Protein AF-A0A485CRD8-F1 (afdb_monomer_lite)

Radius of gyration: 20.44 Å; chains: 1; bounding box: 49×30×76 Å

Sequence (170 aa):
MKTIIKKKKKIPTYYKLINENTNEVLRTLTGFQPDDEDHSKFYSVANKLIKSYGNGDLDSTFSSPDIKLDDYTINGLKQVIETAYLNLKVPPLILESNPTTGYIQQNKVFEFLTSEIDLNDWSLPYPWSDEFYDRILKIAFKLIELGVFIPSGNYTADYICYIAKKMGSK

Secondary structure (DSSP, 8-state):
------------HHHHHHHH-HHHHHHHHTTPPPSSTTTHHHHHHHHHHHHHHHTT-HHHHHTSTT----HHHHHHHHHHHHHHHHT--S-HHHHHH-TTS-HHHHHHHHHHHHSS--GGGGSPPPTTSTTHHHHHHHHHHHHHHTTS----TT--HHHHHHHHHHHH--

pLDDT: mean 82.7, std 15.91, range [32.03, 97.06]

Organism: Raoultella planticola (NCBI:txid575)

Structure (mmCIF, N/CA/C/O backbone):
data_AF-A0A485CRD8-F1
#
_entry.id   AF-A0A485CRD8-F1
#
loop_
_atom_site.group_PDB
_atom_site.id
_atom_site.type_symbol
_atom_site.label_atom_id
_atom_site.label_alt_id
_atom_site.label_comp_id
_atom_site.label_asym_id
_atom_site.label_entity_id
_atom_site.label_seq_id
_atom_site.pdbx_PDB_ins_code
_atom_site.Cartn_x
_atom_site.Cartn_y
_atom_site.Cartn_z
_atom_site.occupancy
_atom_site.B_iso_or_equiv
_atom_site.auth_seq_id
_atom_site.auth_comp_id
_atom_site.auth_asym_id
_atom_site.auth_atom_id
_atom_site.pdbx_PDB_model_num
ATOM 1 N N . MET A 1 1 ? 13.796 2.959 50.911 1.00 36.62 1 MET A N 1
ATOM 2 C CA . MET A 1 1 ? 12.821 3.393 49.885 1.00 36.62 1 MET A CA 1
ATOM 3 C C . MET A 1 1 ? 13.408 3.119 48.507 1.00 36.62 1 MET A C 1
ATOM 5 O O . MET A 1 1 ? 14.409 3.731 48.168 1.00 36.62 1 MET A O 1
ATOM 9 N N . LYS A 1 2 ? 12.866 2.158 47.745 1.00 33.88 2 LYS A N 1
ATOM 10 C CA . LYS A 1 2 ? 13.274 1.928 46.348 1.00 33.88 2 LYS A CA 1
ATOM 11 C C . LYS A 1 2 ? 12.420 2.815 45.446 1.00 33.88 2 LYS A C 1
ATOM 13 O O . LYS A 1 2 ? 11.211 2.621 45.359 1.00 33.88 2 LYS A O 1
ATOM 18 N N . THR A 1 3 ? 13.049 3.788 44.802 1.00 35.78 3 THR A N 1
ATOM 19 C CA . THR A 1 3 ? 12.422 4.659 43.808 1.00 35.78 3 THR A CA 1
ATOM 20 C C . THR A 1 3 ? 12.032 3.819 42.592 1.00 35.78 3 THR A C 1
ATOM 22 O O . THR A 1 3 ? 12.894 3.313 41.873 1.00 35.78 3 THR A O 1
ATOM 25 N N . ILE A 1 4 ? 10.730 3.630 42.369 1.00 37.38 4 ILE A N 1
ATOM 26 C CA . ILE A 1 4 ? 10.213 2.991 41.157 1.00 37.38 4 ILE A CA 1
ATOM 27 C C . ILE A 1 4 ? 10.366 4.003 40.021 1.00 37.38 4 ILE A C 1
ATOM 29 O O . ILE A 1 4 ? 9.557 4.918 39.867 1.00 37.38 4 ILE A O 1
ATOM 33 N N . ILE A 1 5 ? 11.414 3.843 39.215 1.00 36.72 5 ILE A N 1
ATOM 34 C CA . ILE A 1 5 ? 11.525 4.512 37.919 1.00 36.72 5 ILE A CA 1
ATOM 35 C C . ILE A 1 5 ? 10.403 3.932 37.049 1.00 36.72 5 ILE A C 1
ATOM 37 O O . ILE A 1 5 ? 10.513 2.812 36.546 1.00 36.72 5 ILE A O 1
ATOM 41 N N . LYS A 1 6 ? 9.289 4.666 36.902 1.00 33.38 6 LYS A N 1
ATOM 42 C CA . LYS A 1 6 ? 8.242 4.356 35.919 1.00 33.38 6 LYS A CA 1
ATOM 43 C C . LYS A 1 6 ? 8.896 4.353 34.534 1.00 33.38 6 LYS A C 1
ATOM 45 O O . LYS A 1 6 ? 9.085 5.408 33.934 1.00 33.38 6 LYS A O 1
ATOM 50 N N . LYS A 1 7 ? 9.256 3.169 34.024 1.00 32.03 7 LYS A N 1
ATOM 51 C CA . LYS A 1 7 ? 9.614 2.979 32.615 1.00 32.03 7 LYS A CA 1
ATOM 52 C C . LYS A 1 7 ? 8.432 3.495 31.794 1.00 32.03 7 LYS A C 1
ATOM 54 O O . LYS A 1 7 ? 7.374 2.869 31.804 1.00 32.03 7 LYS A O 1
ATOM 59 N N . LYS A 1 8 ? 8.586 4.639 31.117 1.00 32.25 8 LYS A N 1
ATOM 60 C CA . LYS A 1 8 ? 7.663 5.057 30.054 1.00 32.25 8 LYS A CA 1
ATOM 61 C C . LYS A 1 8 ? 7.588 3.878 29.081 1.00 32.25 8 LYS A C 1
ATOM 63 O O . LYS A 1 8 ? 8.575 3.594 28.406 1.00 32.25 8 LYS A O 1
ATOM 68 N N . LYS A 1 9 ? 6.473 3.138 29.078 1.00 38.34 9 LYS A N 1
ATOM 69 C CA . LYS A 1 9 ? 6.226 2.087 28.086 1.00 38.34 9 LYS A CA 1
ATOM 70 C C . LYS A 1 9 ? 6.343 2.762 26.720 1.00 38.34 9 LYS A C 1
ATOM 72 O O . LYS A 1 9 ? 5.597 3.694 26.429 1.00 38.34 9 LYS A O 1
ATOM 77 N N . LYS A 1 10 ? 7.358 2.377 25.945 1.00 43.31 10 LYS A N 1
ATOM 78 C CA . LYS A 1 10 ? 7.581 2.877 24.589 1.00 43.31 10 LYS A CA 1
ATOM 79 C C . LYS A 1 10 ? 6.390 2.394 23.766 1.00 43.31 10 LYS A C 1
ATOM 81 O O . LYS A 1 10 ? 6.307 1.203 23.490 1.00 43.31 10 LYS A O 1
ATOM 86 N N . ILE A 1 11 ? 5.452 3.291 23.467 1.00 45.12 11 ILE A N 1
ATOM 87 C CA . ILE A 1 11 ? 4.305 2.981 22.609 1.00 45.12 11 ILE A CA 1
ATOM 88 C C . ILE A 1 11 ? 4.881 2.450 21.286 1.00 45.12 11 ILE A C 1
ATOM 90 O O . ILE A 1 11 ? 5.754 3.119 20.716 1.00 45.12 11 ILE A O 1
ATOM 94 N N . PRO A 1 12 ? 4.474 1.258 20.814 1.00 60.31 12 PRO A N 1
ATOM 95 C CA . PRO A 1 12 ? 4.881 0.766 19.505 1.00 60.31 12 PRO A CA 1
ATOM 96 C C . PRO A 1 12 ? 4.574 1.816 18.434 1.00 60.31 12 PRO A C 1
ATOM 98 O O . PRO A 1 12 ? 3.491 2.401 18.441 1.00 60.31 12 PRO A O 1
ATOM 101 N N . THR A 1 13 ? 5.503 2.046 17.500 1.00 82.06 13 THR A N 1
ATOM 102 C CA . THR A 1 13 ? 5.380 3.072 16.445 1.00 82.06 13 THR A CA 1
ATOM 103 C C . THR A 1 13 ? 4.031 3.007 15.717 1.00 82.06 13 THR A C 1
ATOM 105 O O . THR A 1 13 ? 3.457 4.038 15.398 1.00 82.06 13 THR A O 1
ATOM 108 N N . TYR A 1 14 ? 3.477 1.804 15.556 1.00 88.56 14 TYR A N 1
ATOM 109 C CA . TYR A 1 14 ? 2.149 1.552 14.997 1.00 88.56 14 TYR A CA 1
ATOM 110 C C . TYR A 1 14 ? 1.002 2.249 15.755 1.00 88.56 14 TYR A C 1
ATOM 112 O O . TYR A 1 14 ? 0.291 3.062 15.172 1.00 88.56 14 TYR A O 1
ATOM 120 N N . TYR A 1 15 ? 0.839 1.991 17.059 1.00 91.69 15 TYR A N 1
ATOM 121 C CA . TYR A 1 15 ? -0.220 2.628 17.857 1.00 91.69 15 TYR A CA 1
ATOM 122 C C . TYR A 1 15 ? 0.018 4.125 18.024 1.00 91.69 15 TYR A C 1
ATOM 124 O O . TYR A 1 15 ? -0.931 4.903 18.063 1.00 91.69 15 TYR A O 1
ATOM 132 N N . LYS A 1 16 ? 1.289 4.544 18.074 1.00 91.69 16 LYS A N 1
ATOM 133 C CA . LYS A 1 16 ? 1.638 5.964 18.084 1.00 91.69 16 LYS A CA 1
ATOM 134 C C . LYS A 1 16 ? 1.097 6.670 16.834 1.00 91.69 16 LYS A C 1
ATOM 136 O O . LYS A 1 16 ? 0.412 7.673 16.982 1.00 91.69 16 LYS A O 1
ATOM 141 N N . LEU A 1 17 ? 1.343 6.121 15.642 1.00 91.25 17 LEU A N 1
ATOM 142 C CA . LEU A 1 17 ? 0.859 6.691 14.378 1.00 91.25 17 LEU A CA 1
ATOM 143 C C . LEU A 1 17 ? -0.674 6.694 14.287 1.00 91.25 17 LEU A C 1
ATOM 145 O O . LEU A 1 17 ? -1.245 7.686 13.850 1.00 91.25 17 LEU A O 1
ATOM 149 N N . ILE A 1 18 ? -1.349 5.634 14.747 1.00 94.06 18 ILE A N 1
ATOM 150 C CA . ILE A 1 18 ? -2.823 5.597 14.778 1.00 94.06 18 ILE A CA 1
ATOM 151 C C . ILE A 1 18 ? -3.387 6.707 15.671 1.00 94.06 18 ILE A C 1
ATOM 153 O O . ILE A 1 18 ? -4.355 7.354 15.286 1.00 94.06 18 ILE A O 1
ATOM 157 N N . ASN A 1 19 ? -2.781 6.942 16.838 1.00 93.75 19 ASN A N 1
ATOM 158 C CA . ASN A 1 19 ? -3.258 7.938 17.798 1.00 93.75 19 ASN A CA 1
ATOM 159 C C . ASN A 1 19 ? -2.909 9.383 17.410 1.00 93.75 19 ASN A C 1
ATOM 161 O O . ASN A 1 19 ? -3.730 10.275 17.576 1.00 93.75 19 ASN A O 1
ATOM 165 N N . GLU A 1 20 ? -1.672 9.636 16.975 1.00 92.12 20 GLU A N 1
ATOM 166 C CA . GLU A 1 20 ? -1.152 10.995 16.748 1.00 92.12 20 GLU A CA 1
ATOM 167 C C . GLU A 1 20 ? -1.393 11.489 15.313 1.00 92.12 20 GLU A C 1
ATOM 169 O O . GLU A 1 20 ? -1.403 12.693 15.070 1.00 92.12 20 GLU A O 1
ATOM 174 N N . ASN A 1 21 ? -1.604 10.576 14.360 1.00 92.31 21 ASN A N 1
ATOM 175 C CA . ASN A 1 21 ? -1.728 10.882 12.935 1.00 92.31 21 ASN A CA 1
ATOM 176 C C . ASN A 1 21 ? -2.950 10.201 12.299 1.00 92.31 21 ASN A C 1
ATOM 178 O O . ASN A 1 21 ? -2.909 9.797 11.137 1.00 92.31 21 ASN A O 1
ATOM 182 N N . THR A 1 22 ? -4.054 10.082 13.041 1.00 92.94 22 THR A N 1
ATOM 183 C CA . THR A 1 22 ? -5.273 9.390 12.590 1.00 92.94 22 THR A CA 1
ATOM 184 C C . THR A 1 22 ? -5.783 9.889 11.240 1.00 92.94 22 THR A C 1
ATOM 186 O O . THR A 1 22 ? -6.138 9.085 10.383 1.00 92.94 22 THR A O 1
ATOM 189 N N . ASN A 1 23 ? -5.765 11.206 11.019 1.00 90.75 23 ASN A N 1
ATOM 190 C CA . ASN A 1 23 ? -6.209 11.805 9.759 1.00 90.75 23 ASN A CA 1
ATOM 191 C C . ASN A 1 23 ? -5.346 11.370 8.570 1.00 90.75 23 ASN A C 1
ATOM 193 O O . ASN A 1 23 ? -5.884 11.093 7.505 1.00 90.75 23 ASN A O 1
ATOM 197 N N . GLU A 1 24 ? -4.029 11.251 8.745 1.00 90.94 24 GLU A N 1
ATOM 198 C CA . GLU A 1 24 ? -3.135 10.789 7.677 1.00 90.94 24 GLU A CA 1
ATOM 199 C C . GLU A 1 24 ? -3.327 9.296 7.390 1.00 90.94 24 GLU A C 1
ATOM 201 O O . GLU A 1 24 ? -3.320 8.877 6.232 1.00 90.94 24 GLU A O 1
ATOM 206 N N . VAL A 1 25 ? -3.598 8.492 8.424 1.00 92.31 25 VAL A N 1
ATOM 207 C CA . VAL A 1 25 ? -3.980 7.080 8.255 1.00 92.31 25 VAL A CA 1
ATOM 208 C C . VAL A 1 25 ? -5.299 6.962 7.482 1.00 92.31 25 VAL A C 1
ATOM 210 O O . VAL A 1 25 ? -5.377 6.181 6.535 1.00 92.31 25 VAL A O 1
ATOM 213 N N . LEU A 1 26 ? -6.312 7.766 7.827 1.00 92.50 26 LEU A N 1
ATOM 214 C CA . LEU A 1 26 ? -7.594 7.819 7.113 1.00 92.50 26 LEU A CA 1
ATOM 215 C C . LEU A 1 26 ? -7.413 8.236 5.651 1.00 92.50 26 LEU A C 1
ATOM 217 O O . LEU A 1 26 ? -7.873 7.530 4.755 1.00 92.50 26 LEU A O 1
ATOM 221 N N . ARG A 1 27 ? -6.690 9.335 5.401 1.00 90.75 27 ARG A N 1
ATOM 222 C CA . ARG A 1 27 ? -6.356 9.808 4.048 1.00 90.75 27 ARG A CA 1
ATOM 223 C C . ARG A 1 27 ? -5.711 8.692 3.230 1.00 90.75 27 ARG A C 1
ATOM 225 O O . ARG A 1 27 ? -6.194 8.381 2.141 1.00 90.75 27 ARG A O 1
ATOM 232 N N . THR A 1 28 ? -4.723 8.015 3.807 1.00 90.75 28 THR A N 1
ATOM 233 C CA . THR A 1 28 ? -4.020 6.897 3.168 1.00 90.75 28 THR A CA 1
ATOM 234 C C . THR A 1 28 ? -4.961 5.741 2.811 1.00 90.75 28 THR A C 1
ATOM 236 O O . THR A 1 28 ? -4.923 5.243 1.686 1.00 90.75 28 THR A O 1
ATOM 239 N N . LEU A 1 29 ? -5.847 5.332 3.727 1.00 92.62 29 LEU A N 1
ATOM 240 C CA . LEU A 1 29 ? -6.836 4.272 3.478 1.00 92.62 29 LEU A CA 1
ATOM 241 C C . LEU A 1 29 ? -7.838 4.635 2.365 1.00 92.62 29 LEU A C 1
ATOM 243 O O . LEU A 1 29 ? -8.346 3.754 1.671 1.00 92.62 29 LEU A O 1
ATOM 247 N N . THR A 1 30 ? -8.099 5.927 2.166 1.00 90.06 30 THR A N 1
ATOM 248 C CA . THR A 1 30 ? -8.966 6.436 1.088 1.00 90.06 30 THR A CA 1
ATOM 249 C C . THR A 1 30 ? -8.230 6.734 -0.223 1.00 90.06 30 THR A C 1
ATOM 251 O O . THR A 1 30 ? -8.857 7.154 -1.191 1.00 90.06 30 THR A O 1
ATOM 254 N N . GLY A 1 31 ? -6.913 6.511 -0.287 1.00 80.81 31 GLY A N 1
ATOM 255 C CA . GLY A 1 31 ? -6.118 6.717 -1.503 1.00 80.81 31 GLY A CA 1
ATOM 256 C C . GLY A 1 31 ? -5.522 8.096 -1.679 1.00 80.81 31 GLY A C 1
ATOM 257 O O . GLY A 1 31 ? -4.875 8.341 -2.697 1.00 80.81 31 GLY A O 1
ATOM 258 N N . PHE A 1 32 ? -5.686 8.977 -0.696 1.00 79.69 32 PHE A N 1
ATOM 259 C CA . PHE A 1 32 ? -4.909 10.201 -0.657 1.00 79.69 32 PHE A CA 1
ATOM 260 C C . PHE A 1 32 ? -3.481 9.867 -0.260 1.00 79.69 32 PHE A C 1
ATOM 262 O O . PHE A 1 32 ? -3.215 9.331 0.816 1.00 79.69 32 PHE A O 1
ATOM 269 N N . GLN A 1 33 ? -2.569 10.204 -1.156 1.00 69.12 33 GLN A N 1
ATOM 270 C CA . GLN A 1 33 ? -1.147 10.131 -0.908 1.00 69.12 33 GLN A CA 1
ATOM 271 C C . GLN A 1 33 ? -0.773 11.234 0.095 1.00 69.12 33 GLN A C 1
ATOM 273 O O . GLN A 1 33 ? -1.120 12.391 -0.148 1.00 69.12 33 GLN A O 1
ATOM 278 N N . PRO A 1 34 ? -0.132 10.904 1.232 1.00 64.19 34 PRO A N 1
ATOM 279 C CA . PRO A 1 34 ? 0.356 11.915 2.167 1.00 64.19 34 PRO A CA 1
ATOM 280 C C . PRO A 1 34 ? 1.331 12.866 1.461 1.00 64.19 34 PRO A C 1
ATOM 282 O O . PRO A 1 34 ? 2.012 12.439 0.536 1.00 64.19 34 PRO A O 1
ATOM 285 N N . ASP A 1 35 ? 1.455 14.113 1.907 1.00 59.62 35 ASP A N 1
ATOM 286 C CA . ASP A 1 35 ? 2.403 15.087 1.327 1.00 59.62 35 ASP A CA 1
ATOM 287 C C . ASP A 1 35 ? 3.811 15.017 1.974 1.00 59.62 35 ASP A C 1
ATOM 289 O O . ASP A 1 35 ? 4.737 15.702 1.550 1.00 59.62 35 ASP A O 1
ATOM 293 N N . ASP A 1 36 ? 3.973 14.199 3.020 1.00 61.22 36 ASP A N 1
ATOM 294 C CA . ASP A 1 36 ? 5.185 14.065 3.851 1.00 61.22 36 ASP A CA 1
ATOM 295 C C . ASP A 1 36 ? 6.176 13.057 3.255 1.00 61.22 36 ASP A C 1
ATOM 297 O O . ASP A 1 36 ? 5.783 11.913 3.079 1.00 61.22 36 ASP A O 1
ATOM 301 N N . GLU A 1 37 ? 7.451 13.428 3.054 1.00 59.62 37 GLU A N 1
ATOM 302 C CA . GLU A 1 37 ? 8.538 12.580 2.508 1.00 59.62 37 GLU A CA 1
ATOM 303 C C . GLU A 1 37 ? 8.580 11.141 3.065 1.00 59.62 37 GLU A C 1
ATOM 305 O O . GLU A 1 37 ? 9.049 10.223 2.391 1.00 59.62 37 GLU A O 1
ATOM 310 N N . ASP A 1 38 ? 8.061 10.914 4.275 1.00 68.31 38 ASP A N 1
ATOM 311 C CA . ASP A 1 38 ? 7.937 9.593 4.888 1.00 68.31 38 ASP A CA 1
ATOM 312 C C . ASP A 1 38 ? 6.509 9.001 4.814 1.00 68.31 38 ASP A C 1
ATOM 314 O O . ASP A 1 38 ? 5.965 8.484 5.795 1.00 68.31 38 ASP A O 1
ATOM 318 N N . HIS A 1 39 ? 5.883 9.044 3.632 1.00 75.75 39 HIS A N 1
ATOM 319 C CA . HIS A 1 39 ? 4.571 8.434 3.334 1.00 75.75 39 HIS A CA 1
ATOM 320 C C . HIS A 1 39 ? 4.527 6.925 3.651 1.00 75.75 39 HIS A C 1
ATOM 322 O O . HIS A 1 39 ? 3.476 6.355 3.963 1.00 75.75 39 HIS A O 1
ATOM 328 N N . SER A 1 40 ? 5.691 6.271 3.576 1.00 82.06 40 SER A N 1
ATOM 329 C CA . SER A 1 40 ? 5.862 4.822 3.701 1.00 82.06 40 SER A CA 1
ATOM 330 C C . SER A 1 40 ? 5.330 4.266 5.028 1.00 82.06 40 SER A C 1
ATOM 332 O O . SER A 1 40 ? 4.738 3.180 5.067 1.00 82.06 40 SER A O 1
ATOM 334 N N . LYS A 1 41 ? 5.461 5.046 6.111 1.00 88.12 41 LYS A N 1
ATOM 335 C CA . LYS A 1 41 ? 4.973 4.681 7.446 1.00 88.12 41 LYS A CA 1
ATOM 336 C C . LYS A 1 41 ? 3.448 4.604 7.495 1.00 88.12 41 LYS A C 1
ATOM 338 O O . LYS A 1 41 ? 2.904 3.719 8.155 1.00 88.12 41 LYS A O 1
ATOM 343 N N . PHE A 1 42 ? 2.753 5.489 6.777 1.00 89.69 42 PHE A N 1
ATOM 344 C CA . PHE A 1 42 ? 1.292 5.515 6.745 1.00 89.69 42 PHE A CA 1
ATOM 345 C C . PHE A 1 42 ? 0.737 4.386 5.884 1.00 89.69 42 PHE A C 1
ATOM 347 O O . PHE A 1 42 ? -0.214 3.731 6.310 1.00 89.69 42 PHE A O 1
ATOM 354 N N . TYR A 1 43 ? 1.386 4.068 4.758 1.00 90.50 43 TYR A N 1
ATOM 355 C CA . TYR A 1 43 ? 1.063 2.862 3.990 1.00 90.50 43 TYR A CA 1
ATOM 356 C C . TYR A 1 43 ? 1.223 1.597 4.830 1.00 90.50 43 TYR A C 1
ATOM 358 O O . TYR A 1 43 ? 0.320 0.765 4.858 1.00 90.50 43 TYR A O 1
ATOM 366 N N . SER A 1 44 ? 2.304 1.499 5.607 1.00 90.50 44 SER A N 1
ATOM 367 C CA . SER A 1 44 ? 2.537 0.346 6.483 1.00 90.50 44 SER A CA 1
ATOM 368 C C . SER A 1 44 ? 1.431 0.183 7.533 1.00 90.50 44 SER A C 1
ATOM 370 O O . SER A 1 44 ? 0.972 -0.931 7.788 1.00 90.50 44 SER A O 1
ATOM 372 N N . VAL A 1 45 ? 0.977 1.288 8.140 1.00 93.06 45 VAL A N 1
ATOM 373 C CA . VAL A 1 45 ? -0.131 1.277 9.111 1.00 93.06 45 VAL A CA 1
ATOM 374 C C . VAL A 1 45 ? -1.449 0.895 8.434 1.00 93.06 45 VAL A C 1
ATOM 376 O O . VAL A 1 45 ? -2.138 0.005 8.929 1.00 93.06 45 VAL A O 1
ATOM 379 N N . ALA A 1 46 ? -1.781 1.520 7.302 1.00 93.38 46 ALA A N 1
ATOM 380 C CA . ALA A 1 46 ? -3.008 1.259 6.553 1.00 93.38 46 ALA A CA 1
ATOM 381 C C . ALA A 1 46 ? -3.094 -0.204 6.090 1.00 93.38 46 ALA A C 1
ATOM 383 O O . ALA A 1 46 ? -4.078 -0.885 6.370 1.00 93.38 46 ALA A O 1
ATOM 384 N N . ASN A 1 47 ? -2.028 -0.720 5.475 1.00 93.62 47 ASN A N 1
ATOM 385 C CA . ASN A 1 47 ? -1.931 -2.109 5.030 1.00 93.62 47 ASN A CA 1
ATOM 386 C C . ASN A 1 47 ? -2.128 -3.089 6.193 1.00 93.62 47 ASN A C 1
ATOM 388 O O . ASN A 1 47 ? -2.860 -4.072 6.069 1.00 93.62 47 ASN A O 1
ATOM 392 N N . LYS A 1 48 ? -1.519 -2.802 7.349 1.00 93.69 48 LYS A N 1
ATOM 393 C CA . LYS A 1 48 ? -1.674 -3.629 8.547 1.00 93.69 48 LYS A CA 1
ATOM 394 C C . LYS A 1 48 ? -3.103 -3.602 9.092 1.00 93.69 48 LYS A C 1
ATOM 396 O O . LYS A 1 48 ? -3.607 -4.654 9.465 1.00 93.69 48 LYS A O 1
ATOM 401 N N . LEU A 1 49 ? -3.762 -2.443 9.107 1.00 95.19 49 LEU A N 1
ATOM 402 C CA . LEU A 1 49 ? -5.161 -2.315 9.530 1.00 95.19 49 LEU A CA 1
ATOM 403 C C . LEU A 1 49 ? -6.108 -3.108 8.619 1.00 95.19 49 LEU A C 1
ATOM 405 O O . LEU A 1 49 ? -6.944 -3.861 9.115 1.00 95.19 49 LEU A O 1
ATOM 409 N N . ILE A 1 50 ? -5.930 -2.995 7.300 1.00 95.31 50 ILE A N 1
ATOM 410 C CA . ILE A 1 50 ? -6.698 -3.755 6.302 1.00 95.31 50 ILE A CA 1
ATOM 411 C C . ILE A 1 50 ? -6.502 -5.261 6.504 1.00 95.31 50 ILE A C 1
ATOM 413 O O . ILE A 1 50 ? -7.468 -6.024 6.511 1.00 95.31 50 ILE A O 1
ATOM 417 N N . LYS A 1 51 ? -5.260 -5.701 6.734 1.00 92.88 51 LYS A N 1
ATOM 418 C CA . LYS A 1 51 ? -4.974 -7.105 7.038 1.00 92.88 51 LYS A CA 1
ATOM 419 C C . LYS A 1 51 ? -5.649 -7.554 8.338 1.00 92.88 51 LYS A C 1
ATOM 421 O O . LYS A 1 51 ? -6.282 -8.605 8.355 1.00 92.88 51 LYS A O 1
ATOM 426 N N . SER A 1 52 ? -5.531 -6.772 9.413 1.00 93.12 52 SER A N 1
ATOM 427 C CA . SER A 1 52 ? -6.170 -7.080 10.698 1.00 93.12 52 SER A CA 1
ATOM 428 C C . SER A 1 52 ? -7.684 -7.238 10.558 1.00 93.12 52 SER A C 1
ATOM 430 O O . SER A 1 52 ? -8.251 -8.107 11.211 1.00 93.12 52 SER A O 1
ATOM 432 N N . TYR A 1 53 ? -8.335 -6.453 9.691 1.00 95.00 53 TYR A N 1
ATOM 433 C CA . TYR A 1 53 ? -9.750 -6.648 9.361 1.00 95.00 53 TYR A CA 1
ATOM 434 C C . TYR A 1 53 ? -9.994 -8.006 8.700 1.00 95.00 53 TYR A C 1
ATOM 436 O O . TYR A 1 53 ? -10.796 -8.788 9.202 1.00 95.00 53 TYR A O 1
ATOM 444 N N . GLY A 1 54 ? -9.247 -8.331 7.639 1.00 91.38 54 GLY A N 1
ATOM 445 C CA . GLY A 1 54 ? -9.382 -9.611 6.935 1.00 91.38 54 GLY A CA 1
ATOM 446 C C . GLY A 1 54 ? -9.122 -10.847 7.801 1.00 91.38 54 GLY A C 1
ATOM 447 O O . GLY A 1 54 ? -9.660 -11.914 7.526 1.00 91.38 54 GLY A O 1
ATOM 448 N N . ASN A 1 55 ? -8.323 -10.697 8.857 1.00 91.81 55 ASN A N 1
ATOM 449 C CA . ASN A 1 55 ? -8.034 -11.756 9.821 1.00 91.81 55 ASN A CA 1
ATOM 450 C C . ASN A 1 55 ? -9.048 -11.844 10.978 1.00 91.81 55 ASN A C 1
ATOM 452 O O . ASN A 1 55 ? -8.980 -12.789 11.758 1.00 91.81 55 ASN A O 1
ATOM 456 N N . GLY A 1 56 ? -9.958 -10.875 11.123 1.00 92.50 56 GLY A N 1
ATOM 457 C CA . GLY A 1 56 ? -10.868 -10.787 12.272 1.00 92.50 56 GLY A CA 1
ATOM 458 C C . GLY A 1 56 ? -10.230 -10.229 13.555 1.00 92.50 56 GLY A C 1
ATOM 459 O O . GLY A 1 56 ? -10.848 -10.265 14.615 1.00 92.50 56 GLY A O 1
ATOM 460 N N . ASP A 1 57 ? -9.022 -9.664 13.474 1.00 93.31 57 ASP A N 1
ATOM 461 C CA . ASP A 1 57 ? -8.249 -9.162 14.621 1.00 93.31 57 ASP A CA 1
ATOM 462 C C . ASP A 1 57 ? -8.409 -7.644 14.849 1.00 93.31 57 ASP A C 1
ATOM 464 O O . ASP A 1 57 ? -7.800 -7.071 15.764 1.00 93.31 57 ASP A O 1
ATOM 468 N N . LEU A 1 58 ? -9.190 -6.947 14.017 1.00 94.12 58 LEU A N 1
ATOM 469 C CA . LEU A 1 58 ? -9.283 -5.484 14.058 1.00 94.12 58 LEU A CA 1
ATOM 470 C C . LEU A 1 58 ? -9.859 -4.958 15.379 1.00 94.12 58 LEU A C 1
ATOM 472 O O . LEU A 1 58 ? -9.339 -3.988 15.932 1.00 94.12 58 LEU A O 1
ATOM 476 N N . ASP A 1 59 ? -10.879 -5.621 15.922 1.00 93.12 59 ASP A N 1
ATOM 477 C CA . ASP A 1 59 ? -11.464 -5.237 17.208 1.00 93.12 59 ASP A CA 1
ATOM 478 C C . ASP A 1 59 ? -10.434 -5.332 18.336 1.00 93.12 59 ASP A C 1
ATOM 480 O O . ASP A 1 59 ? -10.273 -4.386 19.105 1.00 93.12 59 ASP A O 1
ATOM 484 N N . SER A 1 60 ? -9.644 -6.411 18.364 1.00 91.25 60 SER A N 1
ATOM 485 C CA . SER A 1 60 ? -8.564 -6.582 19.343 1.00 91.25 60 SER A CA 1
ATOM 486 C C . SER A 1 60 ? -7.491 -5.491 19.228 1.00 91.25 60 SER A C 1
ATOM 488 O O . SER A 1 60 ? -6.947 -5.036 20.235 1.00 91.25 60 SER A O 1
ATOM 490 N N . THR A 1 61 ? -7.231 -5.019 18.003 1.00 92.56 61 THR A N 1
ATOM 491 C CA . THR A 1 61 ? -6.285 -3.931 17.735 1.00 92.56 61 THR A CA 1
ATOM 492 C C . THR A 1 61 ? -6.774 -2.625 18.359 1.00 92.56 61 THR A C 1
ATOM 494 O O . THR A 1 61 ? -5.989 -1.932 19.009 1.00 92.56 61 THR A O 1
ATOM 497 N N . PHE A 1 62 ? -8.061 -2.298 18.202 1.00 94.50 62 PHE A N 1
ATOM 498 C CA . PHE A 1 62 ? -8.646 -1.073 18.753 1.00 94.50 62 PHE A CA 1
ATOM 499 C C . PHE A 1 62 ? -8.964 -1.153 20.250 1.00 94.50 62 PHE A C 1
ATOM 501 O O . PHE A 1 62 ? -8.940 -0.126 20.918 1.00 94.50 62 PHE A O 1
ATOM 508 N N . SER A 1 63 ? -9.173 -2.349 20.808 1.00 92.75 63 SER A N 1
ATOM 509 C CA . SER A 1 63 ? -9.309 -2.560 22.259 1.00 92.75 63 SER A CA 1
ATOM 510 C C . SER A 1 63 ? -7.976 -2.533 23.022 1.00 92.75 63 SER A C 1
ATOM 512 O O . SER A 1 63 ? -7.960 -2.690 24.244 1.00 92.75 63 SER A O 1
ATOM 514 N N . SER A 1 64 ? -6.843 -2.357 22.334 1.00 93.00 64 SER A N 1
ATOM 515 C CA . SER A 1 64 ? -5.532 -2.241 22.974 1.00 93.00 64 SER A CA 1
ATOM 516 C C . SER A 1 64 ? -5.483 -1.042 23.936 1.00 93.00 64 SER A C 1
ATOM 518 O O . SER A 1 64 ? -5.877 0.057 23.549 1.00 93.00 64 SER A O 1
ATOM 520 N N . PRO A 1 65 ? -4.898 -1.178 25.144 1.00 90.69 65 PRO A N 1
ATOM 521 C CA . PRO A 1 65 ? -4.744 -0.059 26.082 1.00 90.69 65 PRO A CA 1
ATOM 522 C C . PRO A 1 65 ? -3.805 1.047 25.570 1.00 90.69 65 PRO A C 1
ATOM 524 O O . PRO A 1 65 ? -3.715 2.115 26.176 1.00 90.69 65 PRO A O 1
ATOM 527 N N . ASP A 1 66 ? -3.069 0.784 24.487 1.00 91.56 66 ASP A N 1
ATOM 528 C CA . ASP A 1 66 ? -2.218 1.770 23.827 1.00 91.56 66 ASP A CA 1
ATOM 529 C C . ASP A 1 66 ? -2.995 2.648 22.827 1.00 91.56 66 ASP A C 1
ATOM 531 O O . ASP A 1 66 ? -2.461 3.673 22.402 1.00 91.56 66 ASP A O 1
ATOM 535 N N . ILE A 1 67 ? -4.232 2.287 22.458 1.00 93.44 67 ILE A N 1
ATOM 536 C CA . ILE A 1 67 ? -5.137 3.122 21.657 1.00 93.44 67 ILE A CA 1
ATOM 537 C C . ILE A 1 67 ? -5.833 4.129 22.575 1.00 93.44 67 ILE A C 1
ATOM 539 O O . ILE A 1 67 ? -6.329 3.787 23.644 1.00 93.44 67 ILE A O 1
ATOM 543 N N . LYS A 1 68 ? -5.833 5.397 22.160 1.00 94.50 68 LYS A N 1
ATOM 544 C CA . LYS A 1 68 ? -6.374 6.534 22.924 1.00 94.50 68 LYS A CA 1
ATOM 545 C C . LYS A 1 68 ? -7.472 7.288 22.173 1.00 94.50 68 LYS A C 1
ATOM 547 O O . LYS A 1 68 ? -7.831 8.390 22.577 1.00 94.50 68 LYS A O 1
ATOM 552 N N . LEU A 1 69 ? -7.931 6.726 21.060 1.00 94.31 69 LEU A N 1
ATOM 553 C CA . LEU A 1 69 ? -8.985 7.294 20.231 1.00 94.31 69 LEU A CA 1
ATOM 554 C C . LEU A 1 69 ? -10.348 7.071 20.890 1.00 94.31 69 LEU A C 1
ATOM 556 O O . LEU A 1 69 ? -10.544 6.083 21.594 1.00 94.31 69 LEU A O 1
ATOM 560 N N . ASP A 1 70 ? -11.275 7.992 20.657 1.00 94.94 70 ASP A N 1
ATOM 561 C CA . ASP A 1 70 ? -12.668 7.846 21.065 1.00 94.94 70 ASP A CA 1
ATOM 562 C C . ASP A 1 70 ? -13.431 6.875 20.144 1.00 94.94 70 ASP A C 1
ATOM 564 O O . ASP A 1 70 ? -13.019 6.596 19.013 1.00 94.94 70 ASP A O 1
ATOM 568 N N . ASP A 1 71 ? -14.575 6.382 20.622 1.00 95.00 71 ASP A N 1
ATOM 569 C CA . ASP A 1 71 ? -15.384 5.392 19.904 1.00 95.00 71 ASP A CA 1
ATOM 570 C C . ASP A 1 71 ? -15.894 5.898 18.549 1.00 95.00 71 ASP A C 1
ATOM 572 O O . ASP A 1 71 ? -16.014 5.113 17.607 1.00 95.00 71 ASP A O 1
ATOM 576 N N . TYR A 1 72 ? -16.180 7.198 18.414 1.00 95.00 72 TYR A N 1
ATOM 577 C CA . TYR A 1 72 ? -16.626 7.767 17.142 1.00 95.00 72 TYR A CA 1
ATOM 578 C C . TYR A 1 72 ? -15.503 7.689 16.101 1.00 95.00 72 TYR A C 1
ATOM 580 O O . TYR A 1 72 ? -15.717 7.187 14.995 1.00 95.00 72 TYR A O 1
ATOM 588 N N . THR A 1 73 ? -14.286 8.081 16.481 1.00 95.38 73 THR A N 1
ATOM 589 C CA . THR A 1 73 ? -13.098 7.975 15.625 1.00 95.38 73 THR A CA 1
ATOM 590 C C . THR A 1 73 ? -12.770 6.519 15.274 1.00 95.38 73 THR A C 1
ATOM 592 O O . THR A 1 73 ? -12.478 6.209 14.116 1.00 95.38 73 THR A O 1
ATOM 595 N N . ILE A 1 74 ? -12.855 5.600 16.243 1.00 96.19 74 ILE A N 1
ATOM 596 C CA . ILE A 1 74 ? -12.632 4.163 16.013 1.00 96.19 74 ILE A CA 1
ATOM 597 C C . ILE A 1 74 ? -13.652 3.603 15.018 1.00 96.19 74 ILE A C 1
ATOM 599 O O . ILE A 1 74 ? -13.272 2.895 14.086 1.00 96.19 74 ILE A O 1
ATOM 603 N N . ASN A 1 75 ? -14.935 3.929 15.177 1.00 95.56 75 ASN A N 1
ATOM 604 C CA . ASN A 1 75 ? -15.979 3.462 14.266 1.00 95.56 75 ASN A CA 1
ATOM 605 C C . ASN A 1 75 ? -15.780 4.007 12.845 1.00 95.56 7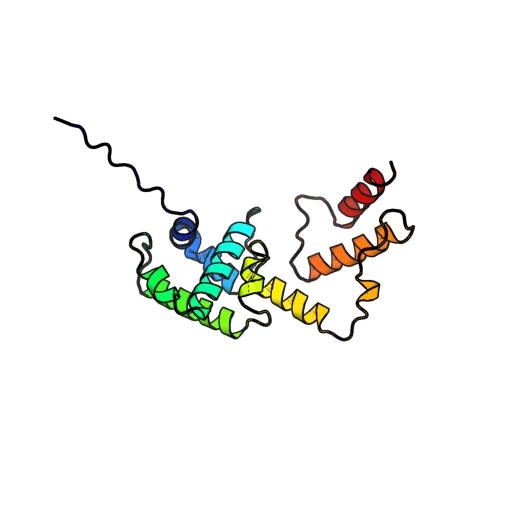5 ASN A C 1
ATOM 607 O O . ASN A 1 75 ? -15.916 3.251 11.883 1.00 95.56 75 ASN A O 1
ATOM 611 N N . GLY A 1 76 ? -15.375 5.275 12.705 1.00 95.25 76 GLY A N 1
ATOM 612 C CA . GLY A 1 76 ? -15.011 5.853 11.409 1.00 95.25 76 GLY A CA 1
ATOM 613 C C . GLY A 1 76 ? -13.837 5.124 10.746 1.00 95.25 76 GLY A C 1
ATOM 614 O O . GLY A 1 76 ? -13.909 4.773 9.570 1.00 95.25 76 GLY A O 1
ATOM 615 N N . LEU A 1 77 ? -12.779 4.814 11.507 1.00 96.31 77 LEU A N 1
ATOM 616 C CA . LEU A 1 77 ? -11.660 4.006 11.011 1.00 96.31 77 LEU A CA 1
ATOM 617 C C . LEU A 1 77 ? -12.123 2.623 10.548 1.00 96.31 77 LEU A C 1
ATOM 619 O O . LEU A 1 77 ? -11.763 2.211 9.450 1.00 96.31 77 LEU A O 1
ATOM 623 N N . LYS A 1 78 ? -12.930 1.915 11.349 1.00 96.88 78 LYS A N 1
ATOM 624 C CA . LYS A 1 78 ? -13.427 0.575 10.997 1.00 96.88 78 LYS A CA 1
ATOM 625 C C . LYS A 1 78 ? -14.171 0.572 9.662 1.00 96.88 78 LYS A C 1
ATOM 627 O O . LYS A 1 78 ? -13.870 -0.273 8.827 1.00 96.88 78 LYS A O 1
ATOM 632 N N . GLN A 1 79 ? -15.061 1.539 9.433 1.00 96.44 79 GLN A N 1
ATOM 633 C CA . GLN A 1 79 ? -15.814 1.657 8.176 1.00 96.44 79 GLN A CA 1
ATOM 634 C C . GLN A 1 79 ? -14.900 1.862 6.961 1.00 96.44 79 GLN A C 1
ATOM 636 O O . GLN A 1 79 ? -15.074 1.231 5.916 1.00 96.44 79 GLN A O 1
ATOM 641 N N . VAL A 1 80 ? -13.898 2.735 7.092 1.00 96.62 80 VAL A N 1
ATOM 642 C CA . VAL A 1 80 ? -12.947 3.005 6.007 1.00 96.62 80 VAL A CA 1
ATOM 643 C C . VAL A 1 80 ? -12.044 1.793 5.752 1.00 96.62 80 VAL A C 1
ATOM 645 O O . VAL A 1 80 ? -11.774 1.463 4.599 1.00 96.62 80 VAL A O 1
ATOM 648 N N . ILE A 1 81 ? -11.608 1.098 6.805 1.00 97.06 81 ILE A N 1
ATOM 649 C CA . ILE A 1 81 ? -10.786 -0.116 6.704 1.00 97.06 81 ILE A CA 1
ATOM 650 C C . ILE A 1 81 ? -11.562 -1.248 6.026 1.00 97.06 81 ILE A C 1
ATOM 652 O O . ILE A 1 81 ? -11.024 -1.900 5.135 1.00 97.06 81 ILE A O 1
ATOM 656 N N . GLU A 1 82 ? -12.816 -1.464 6.419 1.00 96.81 82 GLU A N 1
ATOM 657 C CA . GLU A 1 82 ? -13.717 -2.429 5.786 1.00 96.81 82 GLU A CA 1
ATOM 658 C C . GLU A 1 82 ? -13.878 -2.131 4.294 1.00 96.81 82 GLU A C 1
ATOM 660 O O . GLU A 1 82 ? -13.670 -3.003 3.454 1.00 96.81 82 GLU A O 1
ATOM 665 N N . THR A 1 83 ? -14.157 -0.872 3.952 1.00 96.31 83 THR A N 1
ATOM 666 C CA . THR A 1 83 ? -14.275 -0.435 2.555 1.00 96.31 83 THR A CA 1
ATOM 667 C C . THR A 1 83 ? -12.984 -0.701 1.775 1.00 96.31 83 THR A C 1
ATOM 669 O O . THR A 1 83 ? -13.024 -1.215 0.658 1.00 96.31 83 THR A O 1
ATOM 672 N N . ALA A 1 84 ? -11.825 -0.385 2.359 1.00 95.94 84 ALA A N 1
ATOM 673 C CA . ALA A 1 84 ? -10.528 -0.643 1.743 1.00 95.94 84 ALA A CA 1
ATOM 674 C C . ALA A 1 84 ? -10.277 -2.144 1.530 1.00 95.94 84 ALA A C 1
ATOM 676 O O . ALA A 1 84 ? -9.803 -2.536 0.466 1.00 95.94 84 ALA A O 1
ATOM 677 N N . TYR A 1 85 ? -10.641 -2.983 2.504 1.00 95.81 85 TYR A N 1
ATOM 678 C CA . TYR A 1 85 ? -10.533 -4.437 2.403 1.00 95.81 85 TYR A CA 1
ATOM 679 C C . TYR A 1 85 ? -11.418 -5.006 1.289 1.00 95.81 85 TYR A C 1
ATOM 681 O O . TYR A 1 85 ? -10.939 -5.786 0.471 1.00 95.81 85 TYR A O 1
ATOM 689 N N . LEU A 1 86 ? -12.683 -4.582 1.211 1.00 95.38 86 LEU A N 1
ATOM 690 C CA . LEU A 1 86 ? -13.617 -5.024 0.168 1.00 95.38 86 LEU A CA 1
ATOM 691 C C . LEU A 1 86 ? -13.176 -4.603 -1.241 1.00 95.38 86 LEU A C 1
ATOM 693 O O . LEU A 1 86 ? -13.491 -5.282 -2.215 1.00 95.38 86 LEU A O 1
ATOM 697 N N . ASN A 1 87 ? -12.422 -3.508 -1.349 1.00 95.25 87 ASN A N 1
ATOM 698 C CA . ASN A 1 87 ? -11.862 -3.020 -2.607 1.00 95.25 87 ASN A CA 1
ATOM 699 C C . ASN A 1 87 ? -10.490 -3.627 -2.951 1.00 95.25 87 ASN A C 1
ATOM 701 O O . ASN A 1 87 ? -9.900 -3.251 -3.969 1.00 95.25 87 ASN A O 1
ATOM 705 N N . LEU A 1 88 ? -9.939 -4.531 -2.134 1.00 94.69 88 LEU A N 1
ATOM 706 C CA . LEU A 1 88 ? -8.681 -5.200 -2.459 1.00 94.69 88 LEU A CA 1
ATOM 707 C C . LEU A 1 88 ? -8.823 -6.048 -3.724 1.00 94.69 88 LEU A C 1
ATOM 709 O O . LEU A 1 88 ? -9.701 -6.898 -3.834 1.00 94.69 88 LEU A O 1
ATOM 713 N N . LYS A 1 89 ? -7.890 -5.856 -4.656 1.00 94.75 89 LYS A N 1
ATOM 714 C CA . LYS A 1 89 ? -7.721 -6.711 -5.840 1.00 94.75 89 LYS A CA 1
ATOM 715 C C . LYS A 1 89 ? -6.563 -7.690 -5.679 1.00 94.75 89 LYS A C 1
ATOM 717 O O . LYS A 1 89 ? -6.463 -8.658 -6.424 1.00 94.75 89 LYS A O 1
ATOM 722 N N . VAL A 1 90 ? -5.707 -7.451 -4.686 1.00 91.12 90 VAL A N 1
ATOM 723 C CA . VAL A 1 90 ? -4.594 -8.324 -4.314 1.00 91.12 90 VAL A CA 1
ATOM 724 C C . VAL A 1 90 ? -4.896 -9.076 -3.014 1.00 91.12 90 VAL A C 1
ATOM 726 O O . VAL A 1 90 ? -5.563 -8.533 -2.131 1.00 91.12 90 VAL A O 1
ATOM 729 N N . PRO A 1 91 ? -4.376 -10.304 -2.839 1.00 89.31 91 PRO A N 1
ATOM 730 C CA . PRO A 1 91 ? -4.470 -11.005 -1.564 1.00 89.31 91 PRO A CA 1
ATOM 731 C C . PRO A 1 91 ? -3.840 -10.196 -0.411 1.00 89.31 91 PRO A C 1
ATOM 733 O O . PRO A 1 91 ? -2.773 -9.608 -0.607 1.00 89.31 91 PRO A O 1
ATOM 736 N N . PRO A 1 92 ? -4.394 -10.235 0.819 1.00 86.19 92 PRO A N 1
ATOM 737 C CA . PRO A 1 92 ? -3.851 -9.497 1.968 1.00 86.19 92 PRO A CA 1
ATOM 738 C C . PRO A 1 92 ? -2.371 -9.776 2.288 1.00 86.19 92 PRO A C 1
ATOM 740 O O . PRO A 1 92 ? -1.686 -8.907 2.819 1.00 86.19 92 PRO A O 1
ATOM 743 N N . LEU A 1 93 ? -1.848 -10.956 1.935 1.00 85.06 93 LEU A N 1
ATOM 744 C CA . LEU A 1 93 ? -0.425 -11.301 2.083 1.00 85.06 93 LEU A CA 1
ATOM 745 C C . LEU A 1 93 ? 0.504 -10.398 1.245 1.00 85.06 93 LEU A C 1
ATOM 747 O O . LEU A 1 93 ? 1.635 -10.117 1.646 1.00 85.06 93 LEU A O 1
ATOM 751 N N . ILE A 1 94 ? 0.036 -9.913 0.091 1.00 86.44 94 ILE A N 1
ATOM 752 C CA . ILE A 1 94 ? 0.817 -9.025 -0.783 1.00 86.44 94 ILE A CA 1
ATOM 753 C C . ILE A 1 94 ? 1.035 -7.660 -0.115 1.00 86.44 94 ILE A C 1
ATOM 755 O O . ILE A 1 94 ? 2.114 -7.078 -0.257 1.00 86.44 94 ILE A O 1
ATOM 759 N N . LEU A 1 95 ? 0.078 -7.212 0.709 1.00 85.94 95 LEU A N 1
ATOM 760 C CA . LEU A 1 95 ? 0.199 -5.979 1.491 1.00 85.94 95 LEU A CA 1
ATOM 761 C C . LEU A 1 95 ? 1.373 -6.031 2.479 1.00 85.94 95 LEU A C 1
ATOM 763 O O . LEU A 1 95 ? 2.020 -5.011 2.712 1.00 85.94 95 LEU A O 1
ATOM 767 N N . GLU A 1 96 ? 1.666 -7.209 3.041 1.00 77.50 96 GLU A N 1
ATOM 768 C CA . GLU A 1 96 ? 2.807 -7.408 3.948 1.00 77.50 96 GLU A CA 1
ATOM 769 C C . GLU A 1 96 ? 4.137 -7.457 3.225 1.00 77.50 96 GLU A C 1
ATOM 771 O O . GLU A 1 96 ? 5.149 -7.015 3.762 1.00 77.50 96 GLU A O 1
ATOM 776 N N . SER A 1 97 ? 4.129 -8.014 2.018 1.00 84.19 97 SER A N 1
ATOM 777 C CA . SER A 1 97 ? 5.331 -8.119 1.198 1.00 84.19 97 SER A CA 1
ATOM 778 C C . SER A 1 97 ? 5.768 -6.744 0.681 1.00 84.19 97 SER A C 1
ATOM 780 O O . SER A 1 97 ? 6.952 -6.530 0.440 1.00 84.19 97 SER A O 1
ATOM 782 N N . ASN A 1 98 ? 4.827 -5.795 0.568 1.00 86.00 98 ASN A N 1
ATOM 783 C CA . ASN A 1 98 ? 5.055 -4.445 0.048 1.00 86.00 98 ASN A CA 1
ATOM 784 C C . ASN A 1 98 ? 4.529 -3.358 1.012 1.00 86.00 98 ASN A C 1
ATOM 786 O O . ASN A 1 98 ? 3.653 -2.571 0.645 1.00 86.00 98 ASN A O 1
ATOM 790 N N . PRO A 1 99 ? 5.043 -3.271 2.254 1.00 84.56 99 PRO A N 1
ATOM 791 C CA . PRO A 1 99 ? 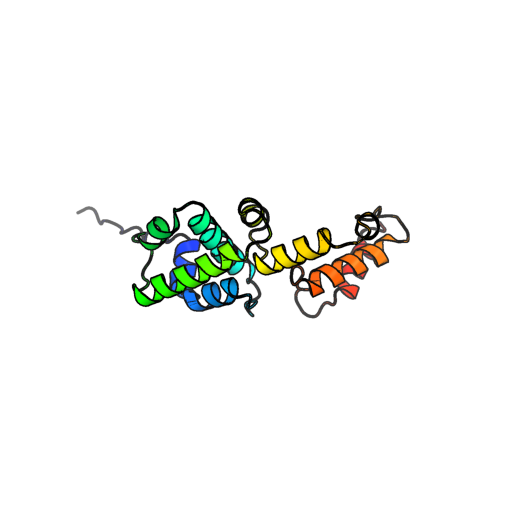4.466 -2.417 3.297 1.00 84.56 99 PRO A CA 1
ATOM 792 C C . PRO A 1 99 ? 4.648 -0.917 3.018 1.00 84.56 99 PRO A C 1
ATOM 794 O O . PRO A 1 99 ? 3.910 -0.088 3.542 1.00 84.56 99 PRO A O 1
ATOM 797 N N . THR A 1 100 ? 5.613 -0.556 2.174 1.00 86.38 100 THR A N 1
ATOM 798 C CA . THR A 1 100 ? 5.906 0.829 1.781 1.00 86.38 100 THR A CA 1
ATOM 799 C C . THR A 1 100 ? 5.041 1.327 0.625 1.00 86.38 100 THR A C 1
ATOM 801 O O . THR A 1 100 ? 5.167 2.484 0.241 1.00 86.38 100 THR A O 1
ATOM 804 N N . THR A 1 101 ? 4.172 0.479 0.067 1.00 88.06 101 THR A N 1
ATOM 805 C CA . THR A 1 101 ? 3.259 0.821 -1.032 1.00 88.06 101 THR A CA 1
ATOM 806 C C . THR A 1 101 ? 1.819 0.637 -0.561 1.00 88.06 101 THR A C 1
ATOM 808 O O . THR A 1 101 ? 1.474 -0.419 -0.031 1.00 88.06 101 THR A O 1
ATOM 811 N N . GLY A 1 102 ? 0.959 1.638 -0.742 1.00 89.56 102 GLY A N 1
ATOM 812 C CA . GLY A 1 102 ? -0.450 1.550 -0.347 1.00 89.56 102 GLY A CA 1
ATOM 813 C C . GLY A 1 102 ? -1.236 0.528 -1.168 1.00 89.56 102 GLY A C 1
ATOM 814 O O . GLY A 1 102 ? -0.926 0.292 -2.336 1.00 89.56 102 GLY A O 1
ATOM 815 N N . TYR A 1 103 ? -2.283 -0.063 -0.582 1.00 92.44 103 TYR A N 1
ATOM 816 C CA . TYR A 1 103 ? -3.103 -1.069 -1.272 1.00 92.44 103 TYR A CA 1
ATOM 817 C C . TYR A 1 103 ? -3.698 -0.574 -2.601 1.00 92.44 103 TYR A C 1
ATOM 819 O O . TYR A 1 103 ? -3.855 -1.361 -3.526 1.00 92.44 103 TYR A O 1
ATOM 827 N N . ILE A 1 104 ? -3.983 0.725 -2.735 1.00 92.25 104 ILE A N 1
ATOM 828 C CA . ILE A 1 104 ? -4.504 1.309 -3.980 1.00 92.25 104 ILE A CA 1
ATOM 829 C C . ILE A 1 104 ? -3.444 1.291 -5.076 1.00 92.25 104 ILE A C 1
ATOM 831 O O . ILE A 1 104 ? -3.735 0.885 -6.197 1.00 92.25 104 ILE 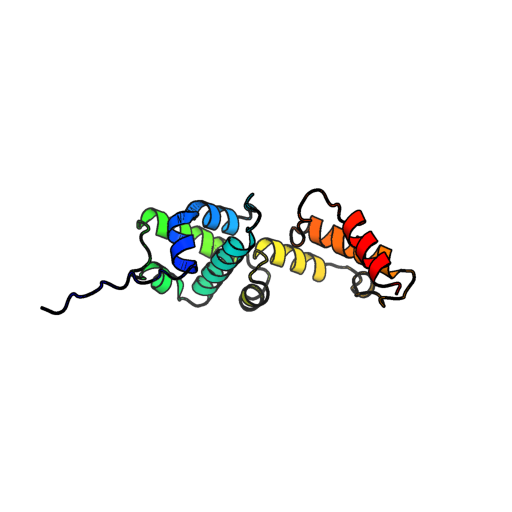A O 1
ATOM 835 N N . GLN A 1 105 ? -2.210 1.685 -4.766 1.00 91.56 105 GLN A N 1
ATOM 836 C CA . GLN A 1 105 ? -1.089 1.579 -5.698 1.00 91.56 105 GLN A CA 1
ATOM 837 C C . GLN A 1 105 ? -0.837 0.110 -6.065 1.00 91.56 105 GLN A C 1
ATOM 839 O O . GLN A 1 105 ? -0.647 -0.204 -7.237 1.00 91.56 105 GLN A O 1
ATOM 844 N N . GLN A 1 106 ? -0.924 -0.807 -5.096 1.00 93.00 106 GLN A N 1
ATOM 845 C CA . GLN A 1 106 ? -0.802 -2.245 -5.360 1.00 93.00 106 GLN A CA 1
ATOM 846 C C . GLN A 1 106 ? -1.932 -2.775 -6.258 1.00 93.00 106 GLN A C 1
ATOM 848 O O . GLN A 1 106 ? -1.661 -3.531 -7.187 1.00 93.00 106 GLN A O 1
ATOM 853 N N . ASN A 1 107 ? -3.178 -2.337 -6.050 1.00 94.94 107 ASN A N 1
ATOM 854 C CA . ASN A 1 107 ? -4.311 -2.659 -6.919 1.00 94.94 107 ASN A CA 1
ATOM 855 C C . ASN A 1 107 ? -4.082 -2.154 -8.349 1.00 94.94 107 ASN A C 1
ATOM 857 O O . ASN A 1 107 ? -4.285 -2.908 -9.294 1.00 94.94 107 ASN A O 1
ATOM 861 N N . LYS A 1 108 ? -3.608 -0.913 -8.518 1.00 93.75 108 LYS A N 1
ATOM 862 C CA . LYS A 1 108 ? -3.284 -0.346 -9.837 1.00 93.75 108 LYS A CA 1
ATOM 863 C C . LYS A 1 108 ? -2.204 -1.155 -10.557 1.00 93.75 108 LYS A C 1
ATOM 865 O O . LYS A 1 108 ? -2.333 -1.423 -11.748 1.00 93.75 108 LYS A O 1
ATOM 870 N N . VAL A 1 109 ? -1.154 -1.569 -9.843 1.00 92.75 109 VAL A N 1
ATOM 871 C CA . VAL A 1 109 ? -0.119 -2.461 -10.393 1.00 92.75 109 VAL A CA 1
ATOM 872 C C . VAL A 1 109 ? -0.721 -3.799 -10.800 1.00 92.75 109 VAL A C 1
ATOM 874 O O . VAL A 1 109 ? -0.444 -4.278 -11.893 1.00 92.75 109 VAL A O 1
ATOM 877 N N . PHE A 1 110 ? -1.560 -4.392 -9.953 1.00 93.69 110 PHE A N 1
ATOM 878 C CA . PHE A 1 110 ? -2.221 -5.656 -10.257 1.00 93.69 110 PHE A CA 1
ATOM 879 C C . PHE A 1 110 ? -3.103 -5.560 -11.506 1.00 93.69 110 PHE A C 1
ATOM 881 O O . PHE A 1 110 ? -2.992 -6.396 -12.397 1.00 93.69 110 PHE A O 1
ATOM 888 N N . GLU A 1 111 ? -3.933 -4.523 -11.610 1.00 94.50 111 GLU A N 1
ATOM 889 C CA . GLU A 1 111 ? -4.761 -4.255 -12.792 1.00 94.50 111 GLU A CA 1
ATOM 890 C C . GLU A 1 111 ? -3.914 -4.086 -14.050 1.00 94.50 111 GLU A C 1
ATOM 892 O O . GLU A 1 111 ? -4.231 -4.644 -15.094 1.00 94.50 111 GLU A O 1
ATOM 897 N N . PHE A 1 112 ? -2.807 -3.354 -13.947 1.00 94.06 112 PHE A N 1
ATOM 898 C CA . PHE A 1 112 ? -1.882 -3.190 -15.055 1.00 94.06 112 PHE A CA 1
ATOM 899 C C . PHE A 1 112 ? -1.264 -4.530 -15.486 1.00 94.06 112 PHE A C 1
ATOM 901 O O . PHE A 1 112 ? -1.303 -4.865 -16.666 1.00 94.06 112 PHE A O 1
ATOM 908 N N . LEU A 1 113 ? -0.761 -5.332 -14.545 1.00 90.50 113 LEU A N 1
ATOM 909 C CA . LEU A 1 113 ? -0.149 -6.636 -14.833 1.00 90.50 113 LEU A CA 1
ATOM 910 C C . LEU A 1 113 ? -1.144 -7.681 -15.355 1.00 90.50 113 LEU A C 1
ATOM 912 O O . LEU A 1 113 ? -0.731 -8.633 -16.009 1.00 90.50 113 LEU A O 1
ATOM 916 N N . THR A 1 114 ? -2.431 -7.524 -15.047 1.00 91.06 114 THR A N 1
ATOM 917 C CA . THR A 1 114 ? -3.508 -8.423 -15.496 1.00 91.06 114 THR A CA 1
ATOM 918 C C . THR A 1 114 ? -4.251 -7.911 -16.729 1.00 91.06 114 THR A C 1
ATOM 920 O O . THR A 1 114 ? -5.140 -8.597 -17.232 1.00 91.06 114 THR A O 1
ATOM 923 N N . SER A 1 115 ? -3.891 -6.729 -17.232 1.00 90.31 115 SER A N 1
ATOM 924 C CA . SER A 1 115 ? -4.390 -6.215 -18.506 1.00 90.31 115 SER A CA 1
ATOM 925 C C . SER A 1 115 ? -3.769 -6.964 -19.694 1.00 90.31 115 SER A C 1
ATOM 927 O O . SER A 1 115 ? -2.807 -7.713 -19.529 1.00 90.31 115 SER A O 1
ATOM 929 N N . GLU A 1 116 ? -4.311 -6.774 -20.900 1.00 85.69 116 GLU A N 1
ATOM 930 C CA . GLU A 1 116 ? -3.825 -7.395 -22.148 1.00 85.69 116 GLU A CA 1
ATOM 931 C C . GLU A 1 116 ? -2.488 -6.785 -22.632 1.00 85.69 116 GLU A C 1
ATOM 933 O O . GLU A 1 116 ? -2.353 -6.342 -23.771 1.00 85.69 116 GLU A O 1
ATOM 938 N N . ILE A 1 117 ? -1.491 -6.719 -21.746 1.00 88.81 117 ILE A N 1
ATOM 939 C CA . ILE A 1 117 ? -0.129 -6.267 -22.041 1.00 88.81 117 ILE A CA 1
ATOM 940 C C . ILE A 1 117 ? 0.789 -7.457 -22.333 1.00 88.81 117 ILE A C 1
ATOM 942 O O . ILE A 1 117 ? 0.649 -8.533 -21.753 1.00 88.81 117 ILE A O 1
ATOM 946 N N . ASP A 1 118 ? 1.791 -7.248 -23.186 1.00 87.38 118 ASP A N 1
ATOM 947 C CA . ASP A 1 118 ? 2.902 -8.191 -23.322 1.00 87.38 118 ASP A CA 1
ATOM 948 C C . ASP A 1 118 ? 3.872 -8.009 -22.147 1.00 87.38 118 ASP A C 1
ATOM 950 O O . ASP A 1 118 ? 4.528 -6.977 -22.031 1.00 87.38 118 ASP A O 1
ATOM 954 N N . LEU A 1 119 ? 3.988 -8.998 -21.259 1.00 85.31 119 LEU A N 1
ATOM 955 C CA . LEU A 1 119 ? 4.892 -8.919 -20.104 1.00 85.31 119 LEU A CA 1
ATOM 956 C C . LEU A 1 119 ? 6.375 -8.888 -20.504 1.00 85.31 119 LEU A C 1
ATOM 958 O O . LEU A 1 119 ? 7.194 -8.383 -19.733 1.00 85.31 119 LEU A O 1
ATOM 962 N N . ASN A 1 120 ? 6.739 -9.371 -21.697 1.00 84.75 120 ASN A N 1
ATOM 963 C CA . ASN A 1 120 ? 8.126 -9.319 -22.166 1.00 84.75 120 ASN A CA 1
ATOM 964 C C . ASN A 1 120 ? 8.604 -7.871 -22.332 1.00 84.75 120 ASN A C 1
ATOM 966 O O . ASN A 1 120 ? 9.744 -7.552 -21.984 1.00 84.75 120 ASN A O 1
ATOM 970 N N . ASP A 1 121 ? 7.705 -6.976 -22.740 1.00 83.81 121 ASP A N 1
ATOM 971 C CA . ASP A 1 121 ? 7.950 -5.541 -22.903 1.00 83.81 121 ASP A CA 1
ATOM 972 C C . ASP A 1 121 ? 8.199 -4.789 -21.585 1.00 83.81 121 ASP A C 1
ATOM 974 O O . ASP A 1 121 ? 8.592 -3.613 -21.603 1.00 83.81 121 ASP A O 1
ATOM 978 N N . TRP A 1 122 ? 7.935 -5.452 -20.459 1.00 87.69 122 TRP A N 1
ATOM 979 C CA . TRP A 1 122 ? 8.087 -4.951 -19.092 1.00 87.69 122 TRP A CA 1
ATOM 980 C C . TRP A 1 122 ? 9.082 -5.777 -18.273 1.00 87.69 122 TRP A C 1
ATOM 982 O O . TRP A 1 122 ? 9.294 -5.503 -17.092 1.00 87.69 122 TRP A O 1
ATOM 992 N N . SER A 1 123 ? 9.716 -6.772 -18.899 1.00 85.75 123 SER A N 1
ATOM 993 C CA . SER A 1 123 ? 10.806 -7.525 -18.292 1.00 85.75 123 SER A CA 1
ATOM 994 C C . SER A 1 123 ? 12.026 -6.628 -18.075 1.00 85.75 123 SER A C 1
ATOM 996 O O . SER A 1 123 ? 12.284 -5.686 -18.832 1.00 85.75 123 SER A O 1
ATOM 998 N N . LEU A 1 124 ? 12.795 -6.909 -17.021 1.00 82.44 124 LEU A N 1
ATOM 999 C CA . LEU A 1 124 ? 14.029 -6.175 -16.776 1.00 82.44 124 LEU A CA 1
ATOM 1000 C C . LEU A 1 124 ? 15.037 -6.488 -17.896 1.00 82.44 124 LEU A C 1
ATOM 1002 O O . LEU A 1 124 ? 15.370 -7.658 -18.100 1.00 82.44 124 LEU A O 1
ATOM 1006 N N . PRO A 1 125 ? 15.529 -5.471 -18.623 1.00 82.75 125 PRO A N 1
ATOM 1007 C CA . PRO A 1 125 ? 16.518 -5.667 -19.678 1.00 82.75 125 PRO A CA 1
ATOM 1008 C C . PRO A 1 125 ? 17.854 -6.155 -19.104 1.00 82.75 125 PRO A C 1
ATOM 1010 O O . PRO A 1 125 ? 18.198 -5.867 -17.955 1.00 82.75 125 PRO A O 1
ATOM 1013 N N . TYR A 1 126 ? 18.657 -6.836 -19.930 1.00 82.44 126 TYR A N 1
ATOM 1014 C CA . TYR A 1 126 ? 20.043 -7.137 -19.570 1.00 82.44 126 TYR A CA 1
ATOM 1015 C C . TYR A 1 126 ? 20.800 -5.818 -19.318 1.00 82.44 126 TYR A C 1
ATOM 1017 O O . TYR A 1 126 ? 20.744 -4.940 -20.185 1.00 82.44 126 TYR A O 1
ATOM 1025 N N . PRO A 1 127 ? 21.511 -5.642 -18.186 1.00 80.25 127 PRO A N 1
ATOM 1026 C CA . PRO A 1 127 ? 22.039 -4.325 -17.817 1.00 80.25 127 PRO A CA 1
ATOM 1027 C C . PRO A 1 127 ? 23.060 -3.692 -18.772 1.00 80.25 127 PRO A C 1
ATOM 1029 O O . PRO A 1 127 ? 23.263 -2.484 -18.725 1.00 80.25 127 PRO A O 1
ATOM 1032 N N . TRP A 1 128 ? 23.646 -4.480 -19.676 1.00 81.62 128 TRP A N 1
ATOM 1033 C CA . TRP A 1 128 ? 24.609 -4.023 -20.684 1.00 81.62 128 TRP A CA 1
ATOM 1034 C C . TRP A 1 128 ? 24.016 -4.010 -22.098 1.00 81.62 128 TRP A C 1
ATOM 1036 O O . TRP A 1 128 ? 24.752 -3.888 -23.071 1.00 81.62 128 TRP A O 1
ATOM 1046 N N . SER A 1 129 ? 22.700 -4.194 -22.229 1.00 85.50 129 SER A N 1
ATOM 1047 C CA . SER A 1 129 ? 22.014 -4.052 -23.514 1.00 85.50 129 SER A CA 1
ATOM 1048 C C . SER A 1 129 ? 21.817 -2.581 -23.871 1.00 85.50 129 SER A C 1
ATOM 1050 O O . SER A 1 129 ? 21.605 -1.742 -22.992 1.00 85.50 129 SER A O 1
ATOM 1052 N N . ASP A 1 130 ? 21.818 -2.276 -25.168 1.00 84.06 130 ASP A N 1
ATOM 1053 C CA . ASP A 1 130 ? 21.568 -0.917 -25.661 1.00 84.06 130 ASP A CA 1
ATOM 1054 C C . ASP A 1 130 ? 20.168 -0.407 -25.267 1.00 84.06 130 ASP A C 1
ATOM 1056 O O . ASP A 1 130 ? 19.984 0.782 -25.005 1.00 84.06 130 ASP A O 1
ATOM 1060 N N . GLU A 1 131 ? 19.204 -1.322 -25.117 1.00 85.25 131 GLU A N 1
ATOM 1061 C CA . GLU A 1 131 ? 17.817 -1.049 -24.715 1.00 85.25 131 GLU A CA 1
ATOM 1062 C C . GLU A 1 131 ? 17.637 -0.821 -23.203 1.00 85.25 131 GLU A C 1
ATOM 1064 O O . GLU A 1 131 ? 16.537 -0.475 -22.761 1.00 85.25 131 GLU A O 1
ATOM 1069 N N . PHE A 1 132 ? 18.684 -1.019 -22.386 1.00 85.00 132 PHE A N 1
ATOM 1070 C CA . PHE A 1 132 ? 18.579 -0.957 -20.925 1.00 85.00 132 PHE A CA 1
ATOM 1071 C C . PHE A 1 132 ? 17.980 0.364 -20.444 1.00 85.00 132 PHE A C 1
ATOM 1073 O O . PHE A 1 132 ? 17.040 0.376 -19.652 1.00 85.00 132 PHE A O 1
ATOM 1080 N N . TYR A 1 133 ? 18.512 1.479 -20.944 1.00 82.12 133 TYR A N 1
ATOM 1081 C CA . TYR A 1 133 ? 18.084 2.809 -20.523 1.00 82.12 133 TYR A CA 1
ATOM 1082 C C . TYR A 1 133 ? 16.619 3.070 -20.871 1.00 82.12 133 TYR A C 1
ATOM 1084 O O . TYR A 1 133 ? 15.847 3.442 -19.990 1.00 82.12 133 TYR A O 1
ATOM 1092 N N . ASP A 1 134 ? 16.229 2.817 -22.120 1.00 85.19 134 ASP A N 1
ATOM 1093 C CA . ASP A 1 134 ? 14.876 3.101 -22.598 1.00 85.19 134 ASP A CA 1
ATOM 1094 C C . ASP A 1 134 ? 13.840 2.230 -21.882 1.00 85.19 134 ASP A C 1
ATOM 1096 O O . ASP A 1 134 ? 12.777 2.715 -21.486 1.00 85.19 134 ASP A O 1
ATOM 1100 N N . ARG A 1 135 ? 14.159 0.952 -21.637 1.00 87.62 135 ARG A N 1
ATOM 1101 C CA . ARG A 1 135 ? 13.241 0.045 -20.941 1.00 87.62 135 ARG A CA 1
ATOM 1102 C C . ARG A 1 135 ? 13.150 0.348 -19.444 1.00 87.62 135 ARG A C 1
ATOM 1104 O O . ARG A 1 135 ? 12.043 0.340 -18.909 1.00 87.62 135 ARG A O 1
ATOM 1111 N N . ILE A 1 136 ? 14.250 0.698 -18.771 1.00 87.50 136 ILE A N 1
ATOM 1112 C CA . ILE A 1 136 ? 14.201 1.158 -17.371 1.00 87.50 136 ILE A CA 1
ATOM 1113 C C . ILE A 1 136 ? 13.423 2.468 -17.250 1.00 87.50 136 ILE A C 1
ATOM 1115 O O . ILE A 1 136 ? 12.605 2.601 -16.342 1.00 87.50 136 ILE A O 1
ATOM 1119 N N . LEU A 1 137 ? 13.614 3.405 -18.179 1.00 87.75 137 LEU A N 1
ATOM 1120 C CA . LEU A 1 137 ? 12.896 4.673 -18.184 1.00 87.75 137 LEU A CA 1
ATOM 1121 C C . LEU A 1 137 ? 11.389 4.471 -18.399 1.00 87.75 137 LEU A C 1
ATOM 1123 O O . LEU A 1 137 ? 10.579 5.028 -17.657 1.00 87.75 137 LEU A O 1
ATOM 1127 N N . LYS A 1 138 ? 11.007 3.603 -19.344 1.00 90.44 138 LYS A N 1
ATOM 1128 C CA . LYS A 1 138 ? 9.615 3.175 -19.561 1.00 90.44 138 LYS A CA 1
ATOM 1129 C C . LYS A 1 138 ? 8.998 2.591 -18.286 1.00 90.44 138 LYS A C 1
ATOM 1131 O O . LYS A 1 138 ? 7.895 2.983 -17.905 1.00 90.44 138 LYS A O 1
ATOM 1136 N N . ILE A 1 139 ? 9.705 1.679 -17.612 1.00 90.00 139 ILE A N 1
ATOM 1137 C CA . ILE A 1 139 ? 9.252 1.074 -16.349 1.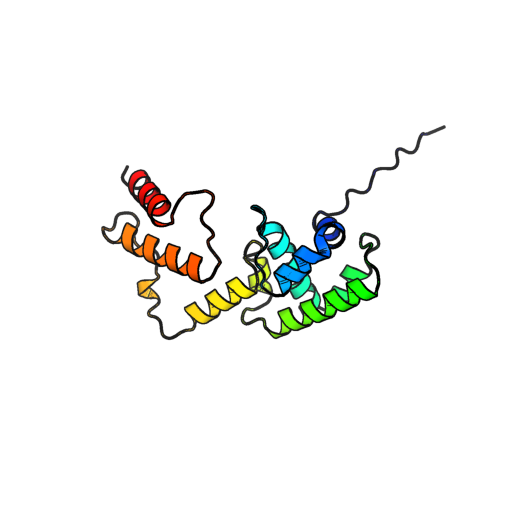00 90.00 139 ILE A CA 1
ATOM 1138 C C . ILE A 1 139 ? 9.109 2.148 -15.263 1.00 90.00 139 ILE A C 1
ATOM 1140 O O . ILE A 1 139 ? 8.076 2.208 -14.599 1.00 90.00 139 ILE A O 1
ATOM 1144 N N . ALA A 1 140 ? 10.103 3.025 -15.106 1.00 88.75 140 ALA A N 1
ATOM 1145 C CA . ALA A 1 140 ? 10.089 4.086 -14.106 1.00 88.75 140 ALA A CA 1
ATOM 1146 C C . ALA A 1 140 ? 8.895 5.028 -14.300 1.00 88.75 140 ALA A C 1
ATOM 1148 O O . ALA A 1 140 ? 8.160 5.281 -13.346 1.00 88.75 140 ALA A O 1
ATOM 1149 N N . PHE A 1 141 ? 8.640 5.486 -15.530 1.00 89.25 141 PHE A N 1
ATOM 1150 C CA . PHE A 1 141 ? 7.474 6.318 -15.825 1.00 89.25 141 PHE A CA 1
ATOM 1151 C C . PHE A 1 141 ? 6.158 5.610 -15.524 1.00 89.25 141 PHE A C 1
ATOM 1153 O O . PHE A 1 141 ? 5.257 6.227 -14.954 1.00 89.25 141 PHE A O 1
ATOM 1160 N N . LYS A 1 142 ? 6.054 4.310 -15.822 1.00 92.19 142 LYS A N 1
ATOM 1161 C CA . LYS A 1 142 ? 4.841 3.563 -15.488 1.00 92.19 142 LYS A CA 1
ATOM 1162 C C . LYS A 1 142 ? 4.640 3.438 -13.980 1.00 92.19 142 LYS A C 1
ATOM 1164 O O . LYS A 1 142 ? 3.525 3.598 -13.499 1.00 92.19 142 LYS A O 1
ATOM 1169 N N . LEU A 1 143 ? 5.703 3.216 -13.212 1.00 89.75 143 LEU A N 1
ATOM 1170 C CA . LEU A 1 143 ? 5.617 3.175 -11.750 1.00 89.75 143 L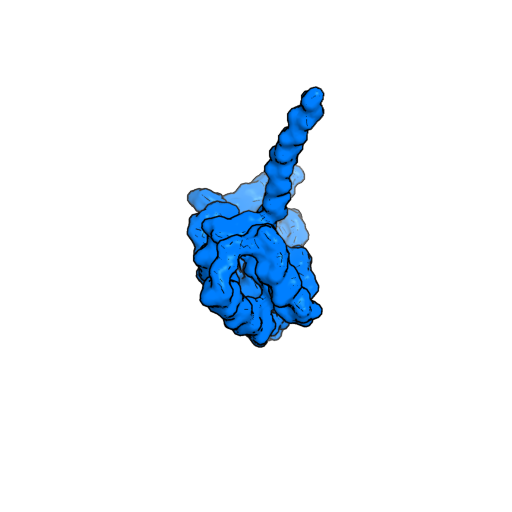EU A CA 1
ATOM 1171 C C . LEU A 1 143 ? 5.230 4.534 -11.145 1.00 89.75 143 LEU A C 1
ATOM 1173 O O . LEU A 1 143 ? 4.535 4.554 -10.128 1.00 89.75 143 LEU A O 1
ATOM 1177 N N . ILE A 1 144 ? 5.628 5.647 -11.770 1.00 87.69 144 ILE A N 1
ATOM 1178 C CA . ILE A 1 144 ? 5.190 7.005 -11.393 1.00 87.69 144 ILE A CA 1
ATOM 1179 C C . ILE A 1 144 ? 3.701 7.186 -11.674 1.00 87.69 144 ILE A C 1
ATOM 1181 O O . ILE A 1 144 ? 2.964 7.618 -10.793 1.00 87.69 144 ILE A O 1
ATOM 1185 N N . GLU A 1 145 ? 3.240 6.799 -12.866 1.00 89.69 145 GLU A N 1
ATOM 1186 C CA . GLU A 1 145 ? 1.820 6.847 -13.243 1.00 89.69 145 GLU A CA 1
ATOM 1187 C C . GLU A 1 145 ? 0.943 6.057 -12.255 1.00 89.69 145 GLU A C 1
ATOM 1189 O O . GLU A 1 145 ? -0.129 6.507 -11.845 1.00 89.69 145 GLU A O 1
ATOM 1194 N N . LEU A 1 146 ? 1.422 4.889 -11.819 1.00 90.56 146 LEU A N 1
ATOM 1195 C CA . LEU A 1 146 ? 0.725 4.038 -10.855 1.00 90.56 146 LEU A CA 1
ATOM 1196 C C . LEU A 1 146 ? 0.859 4.536 -9.401 1.00 90.56 146 LEU A C 1
ATOM 1198 O O . LEU A 1 146 ? 0.159 4.033 -8.521 1.00 90.56 146 LEU A O 1
ATOM 1202 N N . GLY A 1 147 ? 1.710 5.534 -9.141 1.00 85.12 147 GLY A N 1
ATOM 1203 C CA . GLY A 1 147 ? 1.961 6.113 -7.817 1.00 85.12 147 GLY A CA 1
ATOM 1204 C C . GLY A 1 147 ? 2.847 5.259 -6.903 1.00 85.12 147 GLY A C 1
ATOM 1205 O O . GLY A 1 147 ? 2.875 5.489 -5.698 1.00 85.12 147 GLY A O 1
ATOM 1206 N N . VAL A 1 148 ? 3.544 4.262 -7.455 1.00 86.25 148 VAL A N 1
ATOM 1207 C CA . VAL A 1 148 ? 4.457 3.363 -6.724 1.00 86.25 148 VAL A CA 1
ATOM 1208 C C . VAL A 1 148 ? 5.831 4.001 -6.559 1.00 86.25 148 VAL A C 1
ATOM 1210 O O . VAL A 1 148 ? 6.461 3.867 -5.513 1.00 86.25 148 VAL A O 1
ATOM 1213 N N . PHE A 1 149 ? 6.299 4.694 -7.598 1.00 81.94 149 PHE A N 1
ATOM 1214 C CA . PHE A 1 149 ? 7.572 5.397 -7.582 1.00 81.94 149 PHE A CA 1
ATOM 1215 C C . PHE A 1 149 ? 7.329 6.901 -7.525 1.00 81.94 149 PHE A C 1
ATOM 1217 O O . PHE A 1 149 ? 6.690 7.469 -8.405 1.00 81.94 149 PHE A O 1
ATOM 1224 N N . ILE A 1 150 ? 7.853 7.545 -6.487 1.00 75.69 150 ILE A N 1
ATOM 1225 C CA . ILE A 1 150 ? 7.857 8.999 -6.347 1.00 75.69 150 ILE A CA 1
ATOM 1226 C C . ILE A 1 150 ? 9.325 9.416 -6.416 1.00 75.69 150 ILE A C 1
ATOM 1228 O O . ILE A 1 150 ? 10.093 9.041 -5.524 1.00 75.69 150 ILE A O 1
ATOM 1232 N N . PRO A 1 151 ? 9.755 10.136 -7.460 1.00 70.50 151 PRO A N 1
ATOM 1233 C CA . PRO A 1 151 ? 11.110 10.662 -7.515 1.00 70.50 151 PRO A CA 1
ATOM 1234 C C . PRO A 1 151 ? 11.349 11.585 -6.316 1.00 70.50 151 PRO A C 1
ATOM 1236 O O . PRO A 1 151 ? 10.541 12.473 -6.046 1.00 70.50 151 PRO A O 1
ATOM 1239 N N . SER A 1 152 ? 12.435 11.371 -5.576 1.00 66.12 152 SER A N 1
ATOM 1240 C CA . SER A 1 152 ? 12.789 12.225 -4.443 1.00 66.12 152 SER A CA 1
ATOM 1241 C C . SER A 1 152 ? 13.506 13.499 -4.912 1.00 66.12 152 SER A C 1
ATOM 1243 O O . SER A 1 152 ? 14.420 13.461 -5.741 1.00 66.12 152 SER A O 1
ATOM 1245 N N . GLY A 1 153 ? 13.107 14.647 -4.356 1.00 64.50 153 GLY A N 1
ATOM 1246 C CA . GLY A 1 153 ? 13.698 15.956 -4.654 1.00 64.50 153 GLY A CA 1
ATOM 1247 C C . GLY A 1 153 ? 13.348 16.511 -6.042 1.00 64.50 153 GLY A C 1
ATOM 1248 O O . GLY A 1 153 ? 12.298 16.223 -6.602 1.00 64.50 153 GLY A O 1
ATOM 1249 N N . ASN A 1 154 ? 14.245 17.325 -6.611 1.00 60.97 154 ASN A N 1
ATOM 1250 C CA . ASN A 1 154 ? 14.063 17.962 -7.928 1.00 60.97 154 ASN A CA 1
ATOM 1251 C C . ASN A 1 154 ? 14.500 17.071 -9.108 1.00 60.97 154 ASN A C 1
ATOM 1253 O O . ASN A 1 154 ? 14.673 17.559 -10.226 1.00 60.97 154 ASN A O 1
ATOM 1257 N N . TYR A 1 155 ? 14.765 15.786 -8.867 1.00 65.44 155 TYR A N 1
ATOM 1258 C CA . TYR A 1 155 ? 15.289 14.889 -9.890 1.00 65.44 155 TYR A CA 1
ATOM 1259 C C . TYR A 1 155 ? 14.151 14.226 -10.663 1.00 65.44 155 TYR A C 1
ATOM 1261 O O . TYR A 1 155 ? 13.287 13.571 -10.088 1.00 65.44 155 TYR A O 1
ATOM 1269 N N . THR A 1 156 ? 14.166 14.371 -11.988 1.00 74.06 156 THR A N 1
ATOM 1270 C CA . THR A 1 156 ? 13.220 13.676 -12.866 1.00 74.06 156 THR A CA 1
ATOM 1271 C C . THR A 1 156 ? 13.594 12.200 -13.003 1.00 74.06 156 THR A C 1
ATOM 1273 O O . THR A 1 156 ? 14.750 11.812 -12.804 1.00 74.06 156 THR A O 1
ATOM 1276 N N . ALA A 1 157 ? 12.626 11.366 -13.391 1.00 70.75 157 ALA A N 1
ATOM 1277 C CA . ALA A 1 157 ? 12.880 9.962 -13.715 1.00 70.75 157 ALA A CA 1
ATOM 1278 C C . ALA A 1 157 ? 13.992 9.813 -14.767 1.00 70.75 157 ALA A C 1
ATOM 1280 O O . ALA A 1 157 ? 14.862 8.957 -14.612 1.00 70.75 157 ALA A O 1
ATOM 1281 N N . ASP A 1 158 ? 14.017 10.703 -15.767 1.00 70.75 158 ASP A N 1
ATOM 1282 C CA . ASP A 1 158 ? 15.069 10.767 -16.789 1.00 70.75 158 ASP A CA 1
ATOM 1283 C C . ASP A 1 158 ? 16.454 10.944 -16.168 1.00 70.75 158 ASP A C 1
ATOM 1285 O O . ASP A 1 158 ? 17.390 10.213 -16.489 1.00 70.75 158 ASP A O 1
ATOM 1289 N N . TYR A 1 159 ? 16.587 11.889 -15.233 1.00 72.31 159 TYR A N 1
ATOM 1290 C CA . TYR A 1 159 ? 17.858 12.158 -14.573 1.00 72.31 159 TYR A CA 1
ATOM 1291 C C . TYR A 1 159 ? 18.329 10.955 -13.746 1.00 72.31 159 TYR A C 1
ATOM 1293 O O . TYR A 1 159 ? 19.499 10.577 -13.811 1.00 72.31 159 TYR A O 1
ATOM 1301 N N . ILE A 1 160 ? 17.421 10.306 -13.012 1.00 71.94 160 ILE A N 1
ATOM 1302 C CA . ILE A 1 160 ? 17.734 9.116 -12.207 1.00 71.94 160 ILE A CA 1
ATOM 1303 C C . ILE A 1 160 ? 18.177 7.954 -13.110 1.00 71.94 160 ILE A C 1
ATOM 1305 O O . ILE A 1 160 ? 19.223 7.344 -12.869 1.00 71.94 160 ILE A O 1
ATOM 1309 N N . CYS A 1 161 ? 17.433 7.686 -14.186 1.00 69.50 161 CYS A N 1
ATOM 1310 C CA . CYS A 1 161 ? 17.764 6.631 -15.146 1.00 69.50 161 CYS A CA 1
ATOM 1311 C C . CYS A 1 161 ? 19.096 6.911 -15.859 1.00 69.50 161 CYS A C 1
ATOM 1313 O O . CYS A 1 161 ? 19.879 5.992 -16.113 1.00 69.50 161 CYS A O 1
ATOM 1315 N N . TYR A 1 162 ? 19.398 8.183 -16.138 1.00 72.00 162 TYR A N 1
ATOM 1316 C CA . TYR A 1 162 ? 20.640 8.588 -16.794 1.00 72.00 162 TYR A CA 1
ATOM 1317 C C . TYR A 1 162 ? 21.857 8.310 -15.907 1.00 72.00 162 TYR A C 1
ATOM 1319 O O . TYR A 1 162 ? 2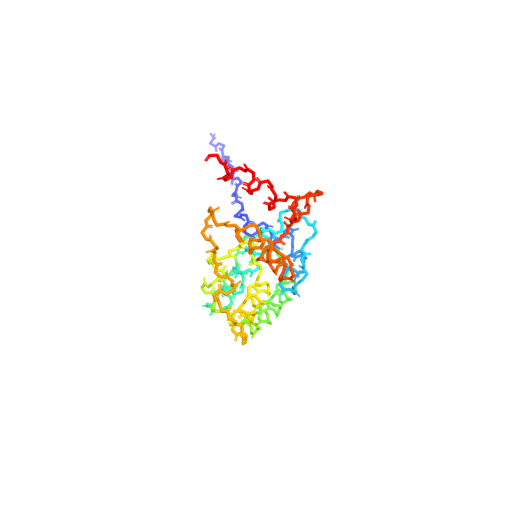2.864 7.763 -16.368 1.00 72.00 162 TYR A O 1
ATOM 1327 N N . ILE A 1 163 ? 21.755 8.627 -14.613 1.00 68.25 163 ILE A N 1
ATOM 1328 C CA . ILE A 1 163 ? 22.801 8.307 -13.638 1.00 68.25 163 ILE A CA 1
ATOM 1329 C C . ILE A 1 163 ? 23.003 6.789 -13.527 1.00 68.25 163 ILE A C 1
ATOM 1331 O O . ILE A 1 163 ? 24.151 6.339 -13.538 1.00 68.25 163 ILE A O 1
ATOM 1335 N N . ALA A 1 164 ? 21.924 5.999 -13.493 1.00 66.00 164 ALA A N 1
ATOM 1336 C CA . ALA A 1 164 ? 22.008 4.538 -13.439 1.00 66.00 164 ALA A CA 1
ATOM 1337 C C . ALA A 1 164 ? 22.772 3.954 -14.644 1.00 66.00 164 ALA A C 1
ATOM 1339 O O . ALA A 1 164 ? 23.694 3.158 -14.457 1.00 66.00 164 ALA A O 1
ATOM 1340 N N . LYS A 1 165 ? 22.480 4.426 -15.867 1.00 68.38 165 LYS A N 1
ATOM 1341 C CA . LYS A 1 165 ? 23.226 4.052 -17.084 1.00 68.38 165 LYS A CA 1
ATOM 1342 C C . LYS A 1 165 ? 24.718 4.374 -16.959 1.00 68.38 165 LYS A C 1
ATOM 1344 O O . LYS A 1 165 ? 25.571 3.538 -17.260 1.00 68.38 165 LYS A O 1
ATOM 1349 N N . LYS A 1 166 ? 25.046 5.582 -16.489 1.00 68.44 166 LYS A N 1
ATOM 1350 C CA . LYS A 1 166 ? 26.435 6.046 -16.355 1.00 68.44 166 LYS A CA 1
ATOM 1351 C C . LYS A 1 166 ? 27.227 5.245 -15.316 1.00 68.44 166 LYS A C 1
ATOM 1353 O O . LYS A 1 166 ? 28.418 5.023 -15.510 1.00 68.44 166 LYS A O 1
ATOM 1358 N N . MET A 1 167 ? 26.591 4.817 -14.225 1.00 59.53 167 MET A N 1
ATOM 1359 C CA . MET A 1 167 ? 27.240 4.013 -13.181 1.00 59.53 167 MET A CA 1
ATOM 1360 C C . MET A 1 167 ? 27.403 2.536 -13.566 1.00 59.53 167 MET A C 1
ATOM 1362 O O . MET A 1 167 ? 28.386 1.929 -13.148 1.00 59.53 167 MET A O 1
ATOM 1366 N N . GLY A 1 168 ? 26.487 1.976 -14.366 1.00 54.97 168 GLY A N 1
ATOM 1367 C CA . GLY A 1 168 ? 26.559 0.594 -14.863 1.00 54.97 168 GLY A CA 1
ATOM 1368 C C . GLY A 1 168 ? 27.537 0.372 -16.025 1.00 54.97 168 GLY A C 1
ATOM 1369 O O . GLY A 1 168 ? 27.875 -0.765 -16.322 1.00 54.97 168 GLY A O 1
ATOM 1370 N N . SER A 1 169 ? 28.026 1.446 -16.654 1.00 55.78 169 SER A N 1
ATOM 1371 C CA . SER A 1 169 ? 28.973 1.397 -17.783 1.00 55.78 169 SER A CA 1
ATOM 1372 C C . SER A 1 169 ? 30.455 1.393 -17.351 1.00 55.78 169 SER A C 1
ATOM 1374 O O . SER A 1 169 ? 31.298 1.929 -18.070 1.00 55.78 169 SER A O 1
ATOM 1376 N N . LYS A 1 170 ? 30.775 0.868 -16.160 1.00 45.94 170 LYS A N 1
ATOM 1377 C CA . LYS A 1 170 ? 32.160 0.712 -15.678 1.00 45.94 170 LYS A CA 1
ATOM 1378 C C . LYS A 1 170 ? 32.711 -0.677 -15.957 1.00 45.94 170 LYS A C 1
ATOM 1380 O O . LYS A 1 170 ? 31.957 -1.651 -15.751 1.00 45.94 170 LYS A O 1
#

Foldseek 3Di:
DDDPPPPPPPQPPLLVCCAVVVVLLLCLLVPNQDPDPQSLSSLLNLLVLLLCVVVVNNVVVCPDPSHDDDPVSSVSSVVSSVVSNVPQPDDSVVCVVRSSDHSQLVRLVVCVVPPPDDCVLQDQDDLPDPCNLVNQLVNQVVSVVSVNDDDPDPDDSNNVSVVSNVVSPD